Protein AF-A0A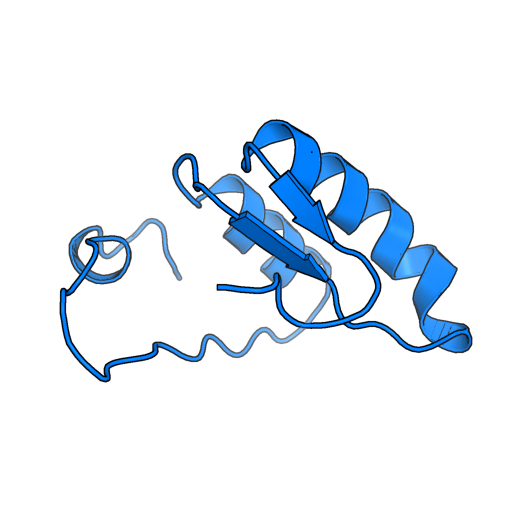2X4XJK5-F1 (afdb_monomer_lite)

Sequence (75 aa):
MLSGNPLLQEEVFGPVAILVAVEDNRQLAAALESLQGQLTATLLADEDDHADAAPLAQRLVHKAGECCSTGIPPG

Foldseek 3Di:
DCQPDVVVQDDDPDPDDDDDDDPDLVRVVVVLVSHAAEAEDEAEDDPVCCVSVVVVQVSNVVRHPYYYDDDDPDD

InterPro domains:
  IPR016161 Aldehyde/histidinol dehydrogenase [SSF53720] (4-59)
  IPR016163 Aldehyde dehydrogenase, C-terminal [G3DSA:3.40.309.10] (1-74)

Radius of gyration: 12.77 Å; chains: 1; bounding box: 32×21×32 Å

pLDDT: mean 79.59, std 11.51, range [44.72, 90.19]

Secondary structure (DSSP, 8-state):
--TT-GGGGS--SSS-------SSHHHHHHHHHHSPPEEEEE----GGGHHHHHHHHHHHHTTEEEEESSSS---

Organism: Serratia plymuthica (NCBI:txid82996)

Structure (mmCIF, N/CA/C/O backbone):
data_AF-A0A2X4XJK5-F1
#
_entry.id   AF-A0A2X4XJK5-F1
#
loop_
_atom_site.group_PDB
_atom_site.id
_atom_site.type_symbol
_atom_site.label_atom_id
_atom_site.label_alt_id
_atom_site.label_comp_id
_atom_site.label_asym_id
_atom_site.label_entity_id
_atom_site.label_seq_id
_atom_site.pdbx_PDB_ins_code
_atom_site.Cartn_x
_atom_site.Cartn_y
_atom_site.Cartn_z
_atom_site.occupancy
_atom_site.B_iso_or_equiv
_atom_site.auth_seq_id
_atom_site.auth_comp_id
_atom_site.auth_asym_id
_atom_site.auth_atom_id
_atom_site.pdbx_PDB_model_num
ATOM 1 N N . MET A 1 1 ? -15.286 1.129 -5.662 1.00 55.44 1 MET A N 1
ATOM 2 C CA . MET A 1 1 ? -14.904 0.116 -4.655 1.00 55.44 1 MET A CA 1
ATOM 3 C C . MET A 1 1 ? -14.715 0.755 -3.278 1.00 55.44 1 MET A C 1
ATOM 5 O O . MET A 1 1 ? -15.484 0.422 -2.395 1.00 55.44 1 MET A O 1
ATOM 9 N N . LEU A 1 2 ? -13.812 1.729 -3.093 1.00 58.88 2 LEU A N 1
ATOM 10 C CA . LEU A 1 2 ? -13.606 2.410 -1.794 1.00 58.88 2 LEU A CA 1
ATOM 11 C C . LEU A 1 2 ? -14.566 3.586 -1.517 1.00 58.88 2 LEU A C 1
ATOM 13 O O . LEU A 1 2 ? -14.937 3.828 -0.374 1.00 58.88 2 LEU A O 1
ATOM 17 N N . SER A 1 3 ? -15.028 4.292 -2.553 1.00 57.03 3 SER A N 1
ATOM 18 C CA . SER A 1 3 ? -15.896 5.479 -2.417 1.00 57.03 3 SER A CA 1
ATOM 19 C C . SER A 1 3 ? -17.331 5.175 -1.960 1.00 57.03 3 SER A C 1
ATOM 21 O O . SER A 1 3 ? -18.075 6.089 -1.626 1.00 57.03 3 SER A O 1
ATOM 23 N N . GLY A 1 4 ? -17.744 3.904 -1.995 1.00 60.72 4 GLY A N 1
ATOM 24 C CA . GLY A 1 4 ? -19.114 3.480 -1.685 1.00 60.72 4 GLY A CA 1
ATOM 25 C C . GLY A 1 4 ? -19.314 2.964 -0.262 1.00 60.72 4 GLY A C 1
ATOM 26 O O . GLY A 1 4 ? -20.440 2.633 0.091 1.00 60.72 4 GLY A O 1
ATOM 27 N N . ASN A 1 5 ? -18.245 2.848 0.534 1.00 64.94 5 ASN A N 1
ATOM 28 C CA . ASN A 1 5 ? -18.324 2.269 1.871 1.00 64.94 5 ASN A CA 1
ATOM 29 C C . ASN A 1 5 ? -17.308 2.941 2.819 1.00 64.94 5 ASN A C 1
ATOM 31 O O . ASN A 1 5 ? -16.190 2.444 2.969 1.00 64.94 5 ASN A O 1
ATOM 35 N N . PRO A 1 6 ? -17.660 4.096 3.420 1.00 68.25 6 PRO A N 1
ATOM 36 C CA . PRO A 1 6 ? -16.726 4.925 4.189 1.00 68.25 6 PRO A CA 1
ATOM 37 C C . PRO A 1 6 ? -16.131 4.207 5.409 1.00 68.25 6 PRO A C 1
ATOM 39 O O . PRO A 1 6 ? -14.995 4.486 5.769 1.00 68.25 6 PRO A O 1
ATOM 42 N N . LEU A 1 7 ? -16.842 3.220 5.967 1.00 71.88 7 LEU A N 1
ATOM 43 C CA . LEU A 1 7 ? -16.371 2.388 7.080 1.00 71.88 7 LEU A CA 1
ATOM 44 C C . LEU A 1 7 ? -15.093 1.598 6.752 1.00 71.88 7 LEU A C 1
ATOM 46 O O . LEU A 1 7 ? -14.330 1.274 7.651 1.00 71.88 7 LEU A O 1
ATOM 50 N N . LEU A 1 8 ? -14.832 1.288 5.475 1.00 70.81 8 LEU A N 1
ATOM 51 C CA . LEU A 1 8 ? -13.609 0.577 5.069 1.00 70.81 8 LEU A CA 1
ATOM 52 C C . LEU A 1 8 ? -12.354 1.457 5.121 1.00 70.81 8 LEU A C 1
ATOM 54 O O . LEU A 1 8 ? -11.252 0.940 4.966 1.00 70.81 8 LEU A O 1
ATOM 58 N N . GLN A 1 9 ? -12.521 2.770 5.278 1.00 70.50 9 GLN A N 1
ATOM 59 C CA . GLN A 1 9 ? -11.419 3.726 5.386 1.00 70.50 9 GLN A CA 1
ATOM 60 C C . GLN A 1 9 ? -11.190 4.184 6.832 1.00 70.50 9 GLN A C 1
ATOM 62 O O . GLN A 1 9 ? -10.283 4.977 7.072 1.00 70.50 9 GLN A O 1
ATOM 67 N N . GLU A 1 10 ? -12.008 3.721 7.783 1.00 77.06 10 GLU A N 1
ATOM 68 C CA . GLU A 1 10 ? -11.818 4.022 9.198 1.00 77.06 10 GLU A CA 1
ATOM 69 C C . GLU A 1 10 ? -10.658 3.204 9.766 1.00 77.06 10 GLU A C 1
ATOM 71 O O . GLU A 1 10 ? -10.526 2.002 9.525 1.00 77.06 10 GLU A O 1
ATOM 76 N N . GLU A 1 11 ? -9.812 3.875 10.539 1.00 73.00 11 GLU A N 1
ATOM 77 C CA . GLU A 1 11 ? -8.696 3.237 11.218 1.00 73.00 11 GLU A CA 1
ATOM 78 C C . GLU A 1 11 ? -9.210 2.356 12.362 1.00 73.00 11 GLU A C 1
ATOM 80 O O . GLU A 1 11 ? -9.901 2.815 13.276 1.00 73.00 11 GLU A O 1
ATOM 85 N N . VAL A 1 12 ? -8.852 1.074 12.322 1.00 79.31 12 VAL A N 1
ATOM 86 C CA . VAL A 1 12 ? -9.155 0.118 13.387 1.00 79.31 12 VAL A CA 1
ATOM 87 C C . VAL A 1 12 ?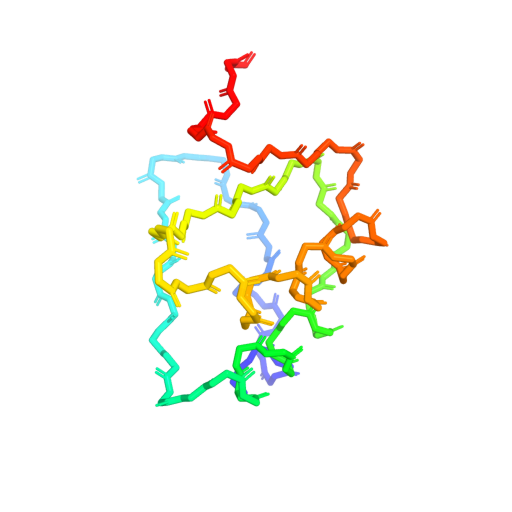 -7.877 -0.161 14.163 1.00 79.31 12 VAL A C 1
ATOM 89 O O . VAL A 1 12 ? -6.959 -0.804 13.661 1.00 79.31 12 VAL A O 1
ATOM 92 N N . PHE A 1 13 ? -7.834 0.278 15.421 1.00 74.94 13 PHE A N 1
ATOM 93 C CA . PHE A 1 13 ? -6.724 -0.016 16.325 1.00 74.94 13 PHE A CA 1
ATOM 94 C C . PHE A 1 13 ? -6.769 -1.492 16.756 1.00 74.94 13 PHE A C 1
ATOM 96 O O . PHE A 1 13 ? -7.506 -1.873 17.666 1.00 74.94 13 PHE A O 1
ATOM 103 N N . GLY A 1 14 ? -5.990 -2.336 16.078 1.00 75.56 14 GLY A N 1
ATOM 104 C CA . GLY A 1 14 ? -5.902 -3.777 16.318 1.00 75.56 14 GLY A CA 1
ATOM 105 C C . GLY A 1 14 ? -5.146 -4.502 15.196 1.00 75.56 14 GLY A C 1
ATOM 106 O O . GLY A 1 14 ? -4.736 -3.870 14.227 1.00 75.56 14 GLY A O 1
ATOM 107 N N . PRO A 1 15 ? -4.945 -5.829 15.286 1.00 82.88 15 PRO A N 1
ATOM 108 C CA . PRO A 1 15 ? -4.234 -6.610 14.270 1.00 82.88 15 PRO A CA 1
ATOM 109 C C . PRO A 1 15 ? -5.140 -6.908 13.063 1.00 82.88 15 PRO A C 1
ATOM 111 O O . PRO A 1 15 ? -5.451 -8.063 12.772 1.00 82.88 15 PRO A O 1
ATOM 114 N N . VAL A 1 16 ? -5.621 -5.863 12.391 1.00 80.00 16 VAL A N 1
ATOM 115 C CA . VAL A 1 16 ? -6.551 -5.958 11.261 1.00 80.00 16 VAL A CA 1
ATOM 116 C C . VAL A 1 16 ? -5.931 -5.287 10.043 1.00 80.00 16 VAL A C 1
ATOM 118 O O . VAL A 1 16 ? -5.393 -4.190 10.135 1.00 80.00 16 VAL A O 1
ATOM 121 N N . ALA A 1 17 ? -6.029 -5.947 8.892 1.00 83.31 17 ALA A N 1
ATOM 122 C CA . ALA A 1 17 ? -5.629 -5.400 7.604 1.00 83.31 17 ALA A CA 1
ATOM 123 C C . ALA A 1 17 ? -6.720 -5.678 6.567 1.00 83.31 17 ALA A C 1
ATOM 125 O O . ALA A 1 17 ? -7.383 -6.717 6.612 1.00 83.31 17 ALA A O 1
ATOM 126 N N . ILE A 1 18 ? -6.890 -4.754 5.622 1.00 84.38 18 ILE A N 1
ATOM 127 C CA . ILE A 1 18 ? -7.817 -4.894 4.498 1.00 84.38 18 ILE A CA 1
ATOM 128 C C . ILE A 1 18 ? -6.990 -5.040 3.225 1.00 84.38 18 ILE A C 1
ATOM 130 O O . ILE A 1 18 ? -6.163 -4.187 2.912 1.00 84.38 18 ILE A O 1
ATOM 134 N N . LEU A 1 19 ? -7.236 -6.115 2.476 1.00 87.06 19 LEU A N 1
ATOM 135 C CA . LEU A 1 19 ? -6.665 -6.312 1.148 1.00 87.06 19 LEU A CA 1
ATOM 136 C C . LEU A 1 19 ? -7.695 -5.915 0.091 1.00 87.06 19 LEU A C 1
ATOM 138 O O . LEU A 1 19 ? -8.815 -6.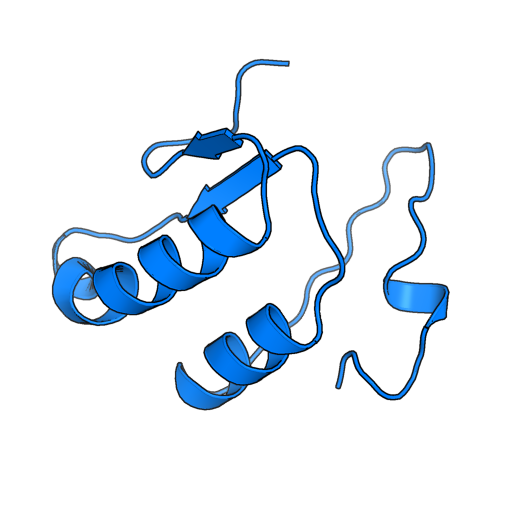426 0.087 1.00 87.06 19 LEU A O 1
ATOM 142 N N . VAL A 1 20 ? -7.300 -5.038 -0.829 1.00 87.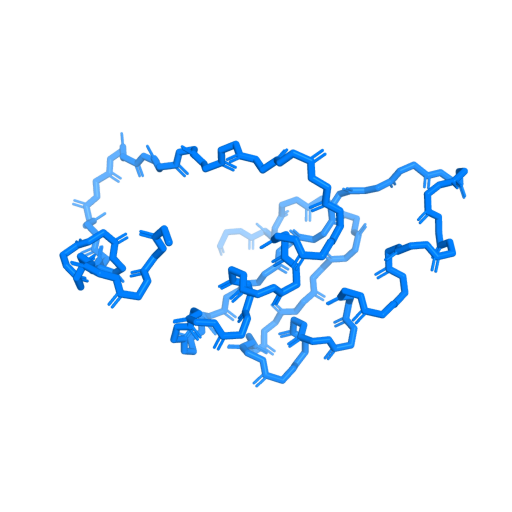62 20 VAL A N 1
ATOM 143 C CA . VAL A 1 20 ? -8.130 -4.630 -1.966 1.00 87.62 20 VAL A CA 1
ATOM 144 C C . VAL A 1 20 ? -7.461 -5.105 -3.249 1.00 87.62 20 VAL A C 1
ATOM 146 O O . VAL A 1 20 ? -6.422 -4.582 -3.639 1.00 87.62 20 VAL A O 1
ATOM 149 N N . ALA A 1 21 ? -8.058 -6.102 -3.901 1.00 88.94 21 ALA A N 1
ATOM 150 C CA . ALA A 1 21 ? -7.625 -6.544 -5.221 1.00 88.94 21 ALA A CA 1
ATOM 151 C C . ALA A 1 21 ? -8.180 -5.602 -6.300 1.00 88.94 21 ALA A C 1
ATOM 153 O O . ALA A 1 21 ? -9.348 -5.209 -6.255 1.00 88.94 21 ALA A O 1
ATOM 154 N N . VAL A 1 22 ? -7.336 -5.259 -7.267 1.00 90.19 22 VAL A N 1
ATOM 155 C CA . VAL A 1 22 ? -7.661 -4.413 -8.420 1.00 90.19 22 VAL A CA 1
ATOM 156 C C . VAL A 1 22 ? -7.267 -5.148 -9.693 1.00 90.19 22 VAL A C 1
ATOM 158 O O . VAL A 1 22 ? -6.316 -5.924 -9.688 1.00 90.19 22 VAL A O 1
ATOM 161 N N . GLU A 1 23 ? -8.008 -4.926 -10.773 1.00 88.38 23 GLU A N 1
ATOM 162 C CA . GLU A 1 23 ? -7.755 -5.631 -12.038 1.00 88.38 23 GLU A CA 1
ATOM 163 C C . GLU A 1 23 ? -6.630 -4.984 -12.855 1.00 88.38 23 GLU A C 1
ATOM 165 O O . GLU A 1 23 ? -5.961 -5.664 -13.628 1.00 88.38 23 GLU A O 1
ATOM 170 N N . ASP A 1 24 ? -6.423 -3.673 -12.696 1.00 88.31 24 ASP A N 1
ATOM 171 C CA . ASP A 1 24 ? -5.439 -2.911 -13.458 1.00 88.31 24 ASP A CA 1
ATOM 172 C C . ASP A 1 24 ? -4.952 -1.649 -12.716 1.00 88.31 24 ASP A C 1
ATOM 174 O O . ASP A 1 24 ? -5.518 -1.207 -11.707 1.00 88.31 24 ASP A O 1
ATOM 178 N N . ASN A 1 25 ? -3.908 -1.021 -13.269 1.00 86.12 25 ASN A N 1
ATOM 179 C CA . ASN A 1 25 ? -3.327 0.218 -12.746 1.00 86.12 25 ASN A CA 1
ATOM 180 C C . ASN A 1 25 ? -4.305 1.405 -12.738 1.00 86.12 25 ASN A C 1
ATOM 182 O O . ASN A 1 25 ? -4.150 2.330 -11.939 1.00 86.12 25 ASN A O 1
ATOM 186 N N . ARG A 1 26 ? -5.341 1.408 -13.587 1.00 88.62 26 ARG A N 1
ATOM 187 C CA . ARG A 1 26 ? -6.349 2.480 -13.605 1.00 88.62 26 ARG A CA 1
ATOM 188 C C . ARG A 1 26 ? -7.276 2.360 -12.399 1.00 88.62 26 ARG A C 1
ATOM 190 O O . ARG A 1 26 ? -7.597 3.375 -11.781 1.00 88.62 26 ARG A O 1
ATOM 197 N N . GLN A 1 27 ? -7.681 1.141 -12.043 1.00 88.81 27 GLN A N 1
ATOM 198 C CA . GLN A 1 27 ? -8.449 0.870 -10.829 1.00 88.81 27 GLN A CA 1
ATOM 199 C C . GLN A 1 27 ? -7.629 1.178 -9.576 1.00 88.81 27 GLN A C 1
ATOM 201 O O . GLN A 1 27 ? -8.164 1.785 -8.647 1.00 88.81 27 GLN A O 1
ATOM 206 N N . LEU A 1 28 ? -6.333 0.846 -9.575 1.00 89.25 28 LEU A N 1
ATOM 207 C CA . LEU A 1 28 ? -5.420 1.222 -8.494 1.00 89.25 28 LEU A CA 1
ATOM 208 C C . LEU A 1 28 ? -5.337 2.745 -8.331 1.00 89.25 28 LEU A C 1
ATOM 210 O O . LEU A 1 28 ? -5.526 3.270 -7.237 1.00 89.25 28 LEU A O 1
ATOM 214 N N . ALA A 1 29 ? -5.130 3.473 -9.428 1.00 87.75 29 ALA A N 1
ATOM 215 C CA . ALA A 1 29 ? -5.069 4.929 -9.419 1.00 87.75 29 ALA A CA 1
ATOM 216 C C . ALA A 1 29 ? -6.368 5.569 -8.889 1.00 87.75 29 ALA A C 1
ATOM 218 O O . ALA A 1 29 ? -6.306 6.500 -8.084 1.00 87.75 29 ALA A O 1
ATOM 219 N N . ALA A 1 30 ? -7.533 5.047 -9.287 1.00 87.94 30 ALA A N 1
ATOM 220 C CA . ALA A 1 30 ? -8.831 5.505 -8.793 1.00 87.94 30 ALA A CA 1
ATOM 221 C C . ALA A 1 30 ? -9.036 5.189 -7.298 1.00 87.94 30 ALA A C 1
ATOM 223 O O . ALA A 1 30 ? -9.605 5.997 -6.560 1.00 87.94 30 ALA A O 1
ATOM 224 N N . ALA A 1 31 ? -8.550 4.035 -6.832 1.00 87.19 31 ALA A N 1
ATOM 225 C CA . ALA A 1 31 ? -8.543 3.675 -5.418 1.00 87.19 31 ALA A CA 1
ATOM 226 C C . ALA A 1 31 ? -7.694 4.660 -4.594 1.00 87.19 31 ALA A C 1
ATOM 228 O O . ALA A 1 31 ? -8.188 5.200 -3.602 1.00 87.19 31 ALA A O 1
ATOM 229 N N . LEU A 1 32 ? -6.477 4.973 -5.055 1.00 87.44 32 LEU A N 1
ATOM 230 C CA . LEU A 1 32 ? -5.586 5.966 -4.437 1.00 87.44 32 LEU A CA 1
ATOM 231 C C . LEU A 1 32 ? -6.194 7.374 -4.390 1.00 87.44 32 LEU A C 1
ATOM 233 O O . LEU A 1 32 ? -6.035 8.086 -3.401 1.00 87.44 32 LEU A O 1
ATOM 237 N N . GLU A 1 33 ? -6.927 7.790 -5.425 1.00 86.25 33 GLU A N 1
ATOM 238 C CA . GLU A 1 33 ? -7.623 9.084 -5.417 1.00 86.25 33 GLU A CA 1
ATOM 239 C C . GLU A 1 33 ? -8.729 9.146 -4.357 1.00 86.25 33 GLU A C 1
ATOM 241 O O . GLU A 1 33 ? -8.905 10.187 -3.717 1.00 86.25 33 GLU A O 1
ATOM 246 N N . SER A 1 34 ? -9.433 8.031 -4.142 1.00 84.94 34 SER A N 1
ATOM 247 C CA . SER A 1 34 ? -10.529 7.928 -3.172 1.00 84.94 34 SER A CA 1
ATOM 248 C C . SER A 1 34 ? -10.087 7.774 -1.714 1.00 84.94 34 SER A C 1
ATOM 250 O O . SER A 1 34 ? -10.912 7.964 -0.822 1.00 84.94 34 SER A O 1
ATOM 252 N N . LEU A 1 35 ? -8.812 7.443 -1.480 1.00 84.44 35 LEU A N 1
ATOM 253 C CA . LEU A 1 35 ? -8.222 7.340 -0.148 1.00 84.44 35 LEU A CA 1
ATOM 254 C C . LEU A 1 35 ? -8.117 8.721 0.507 1.00 84.44 35 LEU A C 1
ATOM 256 O O . LEU A 1 35 ? -7.704 9.706 -0.121 1.00 84.44 35 LEU A O 1
ATOM 260 N N . GLN A 1 36 ? -8.481 8.791 1.784 1.00 82.88 36 GLN A N 1
ATOM 261 C CA . GLN A 1 36 ? -8.204 9.957 2.621 1.00 82.88 36 GLN A CA 1
ATOM 262 C C . GLN A 1 36 ? -6.715 10.043 2.978 1.00 82.88 36 GLN A C 1
ATOM 264 O O . GLN A 1 36 ? -5.954 9.110 2.717 1.00 82.88 36 GLN A O 1
ATOM 269 N N . GLY A 1 37 ? -6.302 11.185 3.534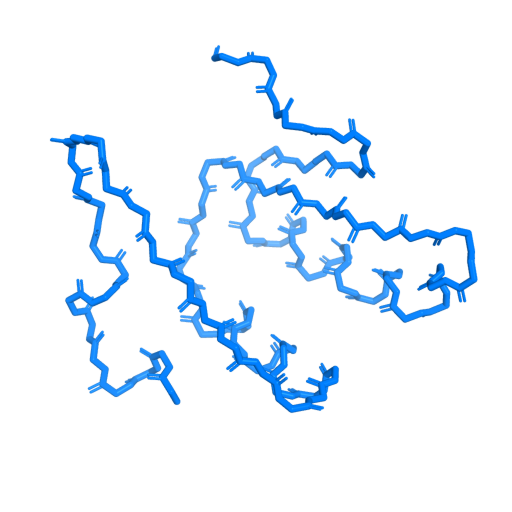 1.00 84.38 37 GLY A N 1
ATOM 270 C CA . GLY A 1 37 ? -4.913 11.408 3.930 1.00 84.38 37 GLY A CA 1
ATOM 271 C C . GLY A 1 37 ? -4.426 10.351 4.923 1.00 84.38 37 GLY A C 1
ATOM 272 O O . GLY A 1 37 ? -5.152 10.004 5.850 1.00 84.38 37 GLY A O 1
ATOM 273 N N . GLN A 1 38 ? -3.214 9.844 4.711 1.00 84.44 38 GLN A N 1
ATOM 274 C CA . GLN A 1 38 ? -2.583 8.797 5.515 1.00 84.44 38 GLN A CA 1
ATOM 275 C C . GLN A 1 38 ? -1.320 9.325 6.207 1.00 84.44 38 GLN A C 1
ATOM 277 O O . GLN A 1 38 ? -0.710 10.301 5.765 1.00 84.44 38 GLN A O 1
ATOM 282 N N . LEU A 1 39 ? -0.895 8.664 7.285 1.00 85.62 39 LEU A N 1
ATOM 283 C CA . LEU A 1 39 ? 0.408 8.929 7.908 1.00 85.62 39 LEU A CA 1
ATOM 284 C C . LEU A 1 39 ? 1.540 8.437 7.005 1.00 85.62 39 LEU A C 1
ATOM 286 O O . LEU A 1 39 ? 2.443 9.201 6.662 1.00 85.62 39 LEU A O 1
ATOM 290 N N . THR A 1 40 ? 1.438 7.184 6.568 1.00 85.88 40 THR A N 1
ATOM 291 C CA . THR A 1 40 ? 2.459 6.510 5.772 1.00 85.88 40 THR A CA 1
ATOM 292 C C . THR A 1 40 ? 1.849 5.861 4.533 1.00 85.88 40 THR A C 1
ATOM 294 O O . THR A 1 40 ? 0.684 5.460 4.514 1.00 85.88 40 THR A O 1
ATOM 297 N N . ALA A 1 41 ? 2.649 5.759 3.478 1.00 88.81 41 ALA A N 1
ATOM 298 C CA . ALA A 1 41 ? 2.356 4.934 2.320 1.00 88.81 41 ALA A CA 1
ATOM 299 C C . ALA A 1 41 ? 3.614 4.191 1.872 1.00 88.81 41 ALA A C 1
ATOM 301 O O . ALA A 1 41 ? 4.710 4.753 1.820 1.00 88.81 41 ALA A O 1
ATOM 302 N N . THR A 1 42 ? 3.445 2.926 1.500 1.00 87.62 42 THR A N 1
ATOM 303 C CA . THR A 1 42 ? 4.534 2.094 0.989 1.00 87.62 42 THR A CA 1
ATOM 304 C C . THR A 1 42 ? 4.181 1.598 -0.397 1.00 87.62 42 THR A C 1
ATOM 306 O O . THR A 1 42 ? 3.134 0.982 -0.589 1.00 87.62 42 THR A O 1
ATOM 309 N N . LEU A 1 43 ? 5.064 1.856 -1.358 1.00 87.50 43 LEU A N 1
ATOM 310 C CA . LEU A 1 43 ? 4.973 1.294 -2.696 1.00 87.50 43 LEU A CA 1
ATOM 311 C C . LEU A 1 43 ? 5.986 0.159 -2.814 1.00 87.50 43 LEU A C 1
ATOM 313 O O . LEU A 1 43 ? 7.175 0.369 -2.594 1.00 87.50 43 LEU A O 1
ATOM 317 N N . LEU A 1 44 ? 5.501 -1.035 -3.144 1.00 86.75 44 LEU A N 1
ATOM 318 C CA . LEU A 1 44 ? 6.327 -2.196 -3.448 1.00 86.75 44 LEU A CA 1
ATOM 319 C C . LEU A 1 44 ? 6.170 -2.486 -4.940 1.00 86.75 44 LEU A C 1
ATOM 321 O O . LEU A 1 44 ? 5.047 -2.679 -5.402 1.00 86.75 44 LEU A O 1
ATOM 325 N N . ALA A 1 45 ? 7.277 -2.468 -5.672 1.00 85.25 45 ALA A N 1
ATOM 326 C CA . ALA A 1 45 ? 7.331 -2.681 -7.114 1.00 85.25 45 ALA A CA 1
ATOM 327 C C . ALA A 1 45 ? 8.708 -3.252 -7.482 1.00 85.25 45 ALA A C 1
ATOM 329 O O . ALA A 1 45 ? 9.702 -2.878 -6.850 1.00 85.25 45 ALA A O 1
ATOM 330 N N . ASP A 1 46 ? 8.764 -4.130 -8.484 1.00 84.25 46 ASP A N 1
ATOM 331 C CA . ASP A 1 46 ? 10.027 -4.646 -9.015 1.00 84.25 46 ASP A CA 1
ATOM 332 C C . ASP A 1 46 ? 10.633 -3.670 -10.045 1.00 84.25 46 ASP A C 1
ATOM 334 O O . ASP A 1 46 ? 10.034 -2.655 -10.418 1.00 84.25 46 ASP A O 1
ATOM 338 N N . GLU A 1 47 ? 11.862 -3.932 -10.504 1.00 81.12 47 GLU A N 1
ATOM 339 C CA . GLU A 1 47 ? 12.542 -3.061 -11.479 1.00 81.12 47 GLU A CA 1
ATOM 340 C C . GLU A 1 47 ? 11.743 -2.907 -12.782 1.00 81.12 47 GLU A C 1
ATOM 342 O O . GLU A 1 47 ? 11.660 -1.800 -13.318 1.00 81.12 47 GLU A O 1
ATOM 347 N N . ASP A 1 48 ? 11.092 -3.979 -13.237 1.00 84.69 48 ASP A N 1
ATOM 348 C CA . ASP A 1 48 ? 10.288 -3.988 -14.465 1.00 84.69 48 ASP A CA 1
ATOM 349 C C . ASP A 1 48 ? 9.001 -3.144 -14.346 1.00 84.69 48 ASP A C 1
ATOM 351 O O . ASP A 1 48 ? 8.466 -2.679 -15.354 1.00 84.69 48 ASP A O 1
ATOM 355 N N . ASP A 1 49 ? 8.547 -2.862 -13.121 1.00 83.44 49 ASP A N 1
ATOM 356 C CA . ASP A 1 49 ? 7.320 -2.110 -12.838 1.00 83.44 49 ASP A CA 1
ATOM 357 C C . ASP A 1 49 ? 7.561 -0.598 -12.682 1.00 83.44 49 ASP A C 1
ATOM 359 O O . ASP A 1 49 ? 6.617 0.173 -12.493 1.00 83.44 49 ASP A O 1
ATOM 363 N N . HIS A 1 50 ? 8.813 -0.127 -12.765 1.00 80.00 50 HIS A N 1
ATOM 364 C CA . HIS A 1 50 ? 9.167 1.271 -12.476 1.00 80.00 50 HIS A CA 1
ATOM 365 C C . HIS A 1 50 ? 8.377 2.297 -13.300 1.00 80.00 50 HIS A C 1
ATOM 367 O O . HIS A 1 50 ? 8.029 3.368 -12.793 1.00 80.00 50 HIS A O 1
ATOM 373 N N . ALA A 1 51 ? 8.094 1.978 -14.566 1.00 83.06 51 ALA A N 1
ATOM 374 C CA . ALA A 1 51 ? 7.347 2.856 -15.463 1.00 83.06 51 ALA A CA 1
ATOM 375 C C . ALA A 1 51 ? 5.910 3.102 -14.967 1.00 83.06 51 ALA A C 1
ATOM 377 O O . ALA A 1 51 ? 5.416 4.228 -15.047 1.00 83.06 51 ALA A O 1
ATOM 378 N N . ASP A 1 52 ? 5.282 2.074 -14.398 1.00 83.69 52 ASP A N 1
ATOM 379 C CA . ASP A 1 52 ? 3.924 2.127 -13.857 1.00 83.69 52 ASP A CA 1
ATOM 380 C C . ASP A 1 52 ? 3.902 2.602 -12.394 1.00 83.69 52 ASP A C 1
ATOM 382 O O . ASP A 1 52 ? 2.960 3.268 -11.958 1.00 83.69 52 ASP A O 1
ATOM 386 N N . ALA A 1 53 ? 4.971 2.337 -11.641 1.00 85.81 53 ALA A N 1
ATOM 387 C CA . ALA A 1 53 ? 5.133 2.739 -10.248 1.00 85.81 53 ALA A CA 1
ATOM 388 C C . ALA A 1 53 ? 5.366 4.251 -10.082 1.00 85.81 53 ALA A C 1
ATOM 390 O O . ALA A 1 53 ? 4.852 4.859 -9.140 1.00 85.81 53 ALA A O 1
ATOM 391 N N . ALA A 1 54 ? 6.097 4.891 -11.000 1.00 85.62 54 ALA A N 1
ATOM 392 C CA . ALA A 1 54 ? 6.403 6.322 -10.941 1.00 85.62 54 ALA A CA 1
ATOM 393 C C . ALA A 1 54 ? 5.158 7.235 -10.808 1.00 85.62 54 ALA A C 1
ATOM 395 O O . ALA A 1 54 ? 5.127 8.070 -9.894 1.00 85.62 54 ALA A O 1
ATOM 396 N N . PRO A 1 55 ? 4.106 7.104 -11.643 1.00 87.75 55 PRO A N 1
ATOM 397 C CA . PRO A 1 55 ? 2.896 7.914 -11.487 1.00 87.75 55 PRO A CA 1
ATOM 398 C C . PRO A 1 55 ? 2.108 7.587 -10.208 1.00 87.75 55 PRO A C 1
ATOM 400 O O . PRO A 1 55 ? 1.423 8.463 -9.676 1.00 87.75 55 PRO A O 1
ATOM 403 N N . LEU A 1 56 ? 2.199 6.358 -9.689 1.00 87.19 56 LEU A N 1
ATOM 404 C CA . LEU A 1 56 ? 1.564 5.965 -8.427 1.00 87.19 56 LEU A CA 1
ATOM 405 C C . LEU A 1 56 ? 2.288 6.583 -7.224 1.00 87.19 56 LEU A C 1
ATOM 407 O O . LEU A 1 56 ? 1.636 7.138 -6.341 1.00 87.19 56 LEU A O 1
ATOM 411 N N . ALA A 1 57 ? 3.622 6.581 -7.227 1.00 86.56 57 ALA A N 1
ATOM 412 C CA . ALA A 1 57 ? 4.440 7.203 -6.188 1.00 86.56 57 ALA A CA 1
ATOM 413 C C . ALA A 1 57 ? 4.132 8.701 -6.038 1.00 86.56 57 ALA A C 1
ATOM 415 O O . ALA A 1 57 ? 3.946 9.187 -4.924 1.00 86.56 57 ALA A O 1
ATOM 416 N N . GLN A 1 58 ? 3.987 9.429 -7.153 1.00 87.06 58 GLN A N 1
ATOM 417 C CA . GLN A 1 58 ? 3.600 10.844 -7.116 1.00 87.06 58 GLN A CA 1
ATOM 418 C C . GLN A 1 58 ? 2.241 11.056 -6.441 1.00 87.06 58 GLN A C 1
ATOM 420 O O . GLN A 1 58 ? 2.084 11.969 -5.633 1.00 87.06 58 GLN A O 1
ATOM 425 N N . ARG A 1 59 ? 1.259 10.195 -6.729 1.00 89.19 59 ARG A N 1
ATOM 426 C CA . ARG A 1 59 ? -0.070 10.261 -6.102 1.00 89.19 59 ARG A CA 1
ATOM 427 C C . ARG A 1 59 ? 0.003 9.994 -4.599 1.00 89.19 59 ARG A C 1
ATOM 429 O O . ARG A 1 59 ? -0.674 10.683 -3.841 1.00 89.19 59 ARG A O 1
ATOM 436 N N . LEU A 1 60 ? 0.832 9.039 -4.174 1.00 87.38 60 LEU A N 1
ATOM 437 C CA . LEU A 1 60 ? 1.027 8.709 -2.760 1.00 87.38 60 LEU A CA 1
ATOM 438 C C . LEU A 1 60 ? 1.631 9.876 -1.971 1.00 87.38 60 LEU A C 1
ATOM 440 O O . LEU A 1 60 ? 1.135 10.173 -0.891 1.00 87.38 60 LEU A O 1
ATOM 444 N N . VAL A 1 61 ? 2.597 10.610 -2.532 1.00 86.44 61 VAL A N 1
ATOM 445 C CA . VAL A 1 61 ? 3.202 11.791 -1.876 1.00 86.44 61 VAL A CA 1
ATOM 446 C C . VAL A 1 61 ? 2.178 12.900 -1.600 1.00 86.44 61 VAL A C 1
A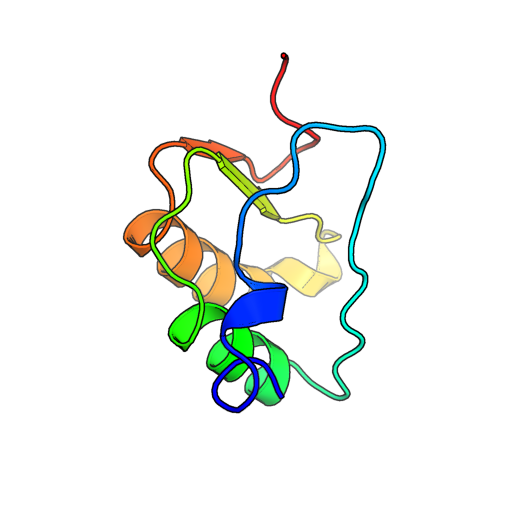TOM 448 O O . VAL A 1 61 ? 2.298 13.637 -0.627 1.00 86.44 61 VAL A O 1
ATOM 451 N N . HIS A 1 62 ? 1.132 13.017 -2.420 1.00 87.44 62 HIS A N 1
ATOM 452 C CA . HIS A 1 62 ? 0.040 13.964 -2.165 1.00 87.44 62 HIS A CA 1
ATOM 453 C C . HIS A 1 62 ? -0.966 13.479 -1.111 1.00 87.44 62 HIS A C 1
ATOM 455 O O . HIS A 1 62 ? -1.811 14.262 -0.671 1.00 87.44 62 HIS A O 1
ATOM 461 N N . LYS A 1 63 ? -0.918 12.198 -0.737 1.00 85.81 63 LYS A N 1
ATOM 462 C CA . LYS A 1 63 ? -1.878 11.547 0.162 1.00 85.81 63 LYS A CA 1
ATOM 463 C C . LYS A 1 63 ? -1.272 11.163 1.508 1.00 85.81 63 LYS A C 1
ATOM 465 O O . LYS A 1 63 ? -2.018 11.122 2.479 1.00 85.81 63 LYS A O 1
ATOM 470 N N . ALA A 1 64 ? 0.028 10.895 1.579 1.00 88.44 64 ALA A N 1
ATOM 471 C CA . ALA A 1 64 ? 0.711 10.464 2.790 1.00 88.44 64 ALA A CA 1
ATOM 472 C C . ALA A 1 64 ? 1.801 11.451 3.215 1.00 88.44 64 ALA A C 1
ATOM 474 O O . ALA A 1 64 ? 2.464 12.056 2.373 1.00 88.44 64 ALA A O 1
ATOM 475 N N . GLY A 1 65 ? 1.992 11.594 4.528 1.00 83.12 65 GLY A N 1
ATOM 476 C CA . GLY A 1 65 ? 3.074 12.409 5.088 1.00 83.12 65 GLY A CA 1
ATOM 477 C C . GLY A 1 65 ? 4.459 11.807 4.839 1.00 83.12 65 GLY A C 1
ATOM 478 O O . GLY A 1 65 ? 5.408 12.538 4.561 1.00 83.12 65 GLY A O 1
ATOM 479 N N . GLU A 1 66 ? 4.561 10.479 4.882 1.00 85.25 66 GLU A N 1
ATOM 480 C CA . GLU A 1 66 ? 5.788 9.729 4.619 1.00 85.25 66 GLU A CA 1
ATOM 481 C C . GLU A 1 66 ? 5.548 8.670 3.535 1.00 85.25 66 GLU A C 1
ATOM 483 O O . GLU A 1 66 ? 4.600 7.886 3.607 1.00 85.25 66 GLU A O 1
ATOM 488 N N . CYS A 1 67 ? 6.402 8.654 2.509 1.00 82.62 67 CYS A N 1
ATOM 489 C CA . CYS A 1 67 ? 6.335 7.689 1.413 1.00 82.62 67 CYS A CA 1
ATOM 490 C C . CYS A 1 67 ? 7.645 6.909 1.305 1.00 82.62 67 CYS A C 1
ATOM 492 O O . CYS A 1 67 ? 8.706 7.505 1.117 1.00 82.62 67 CYS A O 1
ATOM 494 N N . CYS A 1 68 ? 7.557 5.580 1.347 1.00 78.31 68 CYS A N 1
ATOM 495 C CA . CYS A 1 68 ? 8.698 4.681 1.177 1.00 78.31 68 CYS A CA 1
ATOM 496 C C . CYS A 1 68 ? 8.524 3.841 -0.097 1.00 78.31 68 CYS A C 1
ATOM 498 O O . CYS A 1 68 ? 7.476 3.230 -0.304 1.00 78.31 68 CYS A O 1
ATOM 500 N N . SER A 1 69 ? 9.554 3.795 -0.946 1.00 66.56 69 SER A N 1
ATOM 501 C CA . SER A 1 69 ? 9.590 2.963 -2.163 1.00 66.56 69 SER A CA 1
ATOM 502 C C . SER A 1 69 ? 10.287 1.614 -1.960 1.00 66.56 69 SER A C 1
ATOM 504 O O . SER A 1 69 ? 10.277 0.768 -2.846 1.00 66.56 69 SER A O 1
ATOM 506 N N . THR A 1 70 ? 10.923 1.410 -0.806 1.00 60.38 70 THR A N 1
ATOM 507 C CA . THR A 1 70 ? 11.661 0.187 -0.480 1.00 60.38 70 THR A CA 1
ATOM 508 C C . THR A 1 70 ? 11.334 -0.231 0.948 1.00 60.38 70 THR A C 1
ATOM 510 O O . THR A 1 70 ? 12.001 0.185 1.894 1.00 60.38 70 THR A O 1
ATOM 513 N N . GLY A 1 71 ? 10.301 -1.061 1.092 1.00 59.09 71 GLY A N 1
ATOM 514 C CA . GLY A 1 71 ? 9.964 -1.723 2.351 1.00 59.09 71 GLY A CA 1
ATOM 515 C C . GLY A 1 71 ? 9.075 -0.925 3.308 1.00 59.09 71 GLY A C 1
ATOM 516 O O . GLY A 1 71 ? 8.900 0.286 3.191 1.00 59.09 71 GLY A O 1
ATOM 517 N N . ILE A 1 72 ? 8.480 -1.677 4.238 1.00 51.81 72 ILE A N 1
ATOM 518 C CA . ILE A 1 72 ? 7.584 -1.210 5.306 1.00 51.81 72 ILE A CA 1
ATOM 519 C C . ILE A 1 72 ? 8.310 -0.147 6.156 1.00 51.81 72 ILE A C 1
ATOM 521 O O . ILE A 1 72 ? 9.457 -0.398 6.541 1.00 51.81 72 ILE A O 1
ATOM 525 N N . PRO A 1 73 ? 7.683 1.010 6.459 1.00 44.72 73 PRO A N 1
ATOM 526 C CA . PRO A 1 73 ? 8.297 2.047 7.280 1.00 44.72 73 PRO A CA 1
ATOM 527 C C . PRO A 1 73 ? 8.672 1.480 8.655 1.00 44.72 73 PRO A C 1
ATOM 529 O O . PRO A 1 73 ? 7.935 0.653 9.207 1.00 44.72 73 PRO A O 1
ATOM 532 N N . PRO A 1 74 ? 9.822 1.878 9.219 1.00 45.84 74 PRO A N 1
ATOM 533 C CA . PRO A 1 74 ? 10.230 1.404 10.526 1.00 45.84 74 PRO A CA 1
ATOM 534 C C . PRO A 1 74 ? 9.373 2.071 11.611 1.00 45.84 74 PRO A C 1
ATOM 536 O O . PRO A 1 74 ? 9.705 3.164 12.043 1.00 45.84 74 PRO A O 1
ATOM 539 N N . GLY A 1 75 ? 8.312 1.374 12.036 1.00 49.69 75 GLY A N 1
ATOM 540 C CA . GLY A 1 75 ? 7.663 1.475 13.356 1.00 49.69 75 GLY A CA 1
ATOM 541 C C . GLY A 1 75 ? 7.147 2.840 13.791 1.00 49.69 75 GLY A C 1
ATOM 542 O O . GLY A 1 75 ? 7.952 3.599 14.369 1.00 49.69 75 GLY A O 1
#